Protein AF-A0A3M7S326-F1 (afdb_monomer)

Solvent-accessible surface area (backbone atoms only — not comparable to full-atom values): 6518 Å² total; per-residue (Å²): 131,87,81,74,64,90,53,65,45,74,66,58,51,52,45,54,48,52,40,50,54,38,48,54,53,30,59,77,50,69,67,67,50,64,66,53,52,51,52,36,55,51,42,53,49,50,45,53,53,48,51,52,50,38,44,51,51,46,51,51,52,41,71,65,37,79,89,46,59,65,59,41,51,49,50,57,68,71,38,82,66,67,77,67,55,64,56,49,52,53,62,58,37,66,79,59,44,71,78,56,55,70,75,64,69,80,79,78,82,126

Foldseek 3Di:
DPDDDPLCDPVLVVLVVVLVVLVVVCVVVVVPDPVSVVVNVVSVVVNVVVSVVSVVVVLVVLVPPPVCVVVNVCVPVVPPDDPPVVVVVVVVCVVPVVVPVVPPPVPPDD

Radius of gyration: 21.01 Å; Cα contacts (8 Å, |Δi|>4): 40; chains: 1; bounding box: 37×38×67 Å

Sequence (110 aa):
MRRRAPWMTPAVKVLTKNKRDLWHKNQASKWKIRSLVLEYKKCRQDVKRICRSTIRNYESELASDKKNPKRLFAYIYQAKAPLDLKNFLFSINKNYMLLQYLEFTIFYYI

Nearest PDB structures (foldseek):
  6nye-assembly1_B  TM=6.043E-01  e=1.247E+00  synthetic construct

Mean predicted aligned error: 12.68 Å

Secondary structure (DSSP, 8-state):
-PPPPTT--HHHHHHHHHHHHHHHHHHHTTT--HHHHHHHHHHHHHHHHHHHHHHHHHHHHHHH-TT-HHHHHHHHHHS---THHHHHHHHHHTTTSTTTHHHHSSSS--

Organism: Brachionus plicatilis (NCBI:txid10195)

Structure (mmCIF, N/CA/C/O backbone):
data_AF-A0A3M7S326-F1
#
_entry.id   AF-A0A3M7S326-F1
#
loop_
_atom_site.group_PDB
_atom_site.id
_atom_site.type_symbol
_atom_site.label_atom_id
_atom_site.label_alt_id
_atom_site.label_comp_id
_atom_site.label_asym_id
_atom_site.label_entity_id
_atom_site.label_seq_id
_atom_site.pdbx_PDB_ins_code
_atom_site.Cartn_x
_atom_site.Cartn_y
_atom_site.Cartn_z
_atom_site.occupancy
_atom_site.B_iso_or_equiv
_atom_site.auth_seq_id
_atom_site.auth_comp_id
_atom_site.auth_asym_id
_atom_site.auth_atom_id
_atom_site.pdbx_PDB_model_num
ATOM 1 N N . MET A 1 1 ? 6.251 -16.057 14.825 1.00 38.34 1 MET A N 1
ATOM 2 C CA . MET A 1 1 ? 5.712 -15.450 13.580 1.00 38.34 1 MET A CA 1
ATOM 3 C C . MET A 1 1 ? 5.393 -13.976 13.823 1.00 38.34 1 MET A C 1
ATOM 5 O O . MET A 1 1 ? 4.660 -13.691 14.762 1.00 38.34 1 MET A O 1
ATOM 9 N N . ARG A 1 2 ? 5.921 -13.029 13.029 1.00 48.50 2 ARG A N 1
ATOM 10 C CA . ARG A 1 2 ? 5.506 -11.612 13.133 1.00 48.50 2 ARG A CA 1
ATOM 11 C C . ARG A 1 2 ? 4.029 -11.498 12.739 1.00 48.50 2 ARG A C 1
ATOM 13 O O . ARG A 1 2 ? 3.680 -11.827 11.605 1.00 48.50 2 ARG A O 1
ATOM 20 N N . ARG A 1 3 ? 3.170 -11.058 13.667 1.00 59.69 3 ARG A N 1
ATOM 21 C CA . ARG A 1 3 ? 1.760 -10.765 13.368 1.00 59.69 3 ARG A CA 1
ATOM 22 C C . ARG A 1 3 ? 1.705 -9.657 12.316 1.00 59.69 3 ARG A C 1
ATOM 24 O O . ARG A 1 3 ? 2.436 -8.672 12.407 1.00 59.69 3 ARG A O 1
ATOM 31 N N . ARG A 1 4 ? 0.889 -9.857 11.280 1.00 67.00 4 ARG A N 1
ATOM 32 C CA . ARG A 1 4 ? 0.679 -8.849 10.234 1.00 67.00 4 ARG A CA 1
ATOM 33 C C . ARG A 1 4 ? -0.099 -7.676 10.815 1.00 67.00 4 ARG A C 1
ATOM 35 O O . ARG A 1 4 ? -0.876 -7.854 11.750 1.00 67.00 4 ARG A O 1
ATOM 42 N N . ALA A 1 5 ? 0.123 -6.494 10.250 1.00 74.81 5 ALA A N 1
ATOM 43 C CA . ALA A 1 5 ? -0.623 -5.318 10.653 1.00 74.81 5 ALA A CA 1
ATOM 44 C C . ALA A 1 5 ? -2.129 -5.547 10.399 1.00 74.81 5 ALA A C 1
ATOM 46 O O . ALA A 1 5 ? -2.472 -6.032 9.318 1.00 74.81 5 ALA A O 1
ATOM 47 N N . PRO A 1 6 ? -3.019 -5.207 11.346 1.00 79.44 6 PRO A N 1
ATOM 48 C CA . PRO A 1 6 ? -4.453 -5.483 11.220 1.00 79.44 6 PRO A CA 1
ATOM 49 C C . PRO A 1 6 ? -5.115 -4.813 10.007 1.00 79.44 6 PRO A C 1
ATOM 51 O O . PRO A 1 6 ? -6.019 -5.377 9.407 1.00 79.44 6 PRO A O 1
ATOM 54 N N . TRP A 1 7 ? -4.613 -3.644 9.600 1.00 80.12 7 TRP A N 1
ATOM 55 C CA . TRP A 1 7 ? -5.085 -2.883 8.438 1.00 80.12 7 TRP A CA 1
ATOM 56 C C . TRP A 1 7 ? -4.599 -3.439 7.087 1.00 80.12 7 TRP A C 1
ATOM 58 O O . TRP A 1 7 ? -4.938 -2.905 6.029 1.00 80.12 7 TRP A O 1
ATOM 68 N N . MET A 1 8 ? -3.759 -4.481 7.083 1.00 81.06 8 MET A N 1
ATOM 69 C CA . MET A 1 8 ? -3.150 -5.013 5.864 1.00 81.06 8 MET A CA 1
ATOM 70 C C . MET A 1 8 ? -4.122 -5.929 5.113 1.00 81.06 8 MET A C 1
ATOM 72 O O . MET A 1 8 ? -4.137 -7.147 5.296 1.00 81.06 8 MET A O 1
ATOM 76 N N . THR A 1 9 ? -4.904 -5.332 4.217 1.00 87.19 9 THR A N 1
ATOM 77 C CA . THR A 1 9 ? -5.850 -6.052 3.356 1.00 87.19 9 THR A CA 1
ATOM 78 C C . THR A 1 9 ? -5.139 -6.872 2.262 1.00 87.19 9 THR A C 1
ATOM 80 O O . THR A 1 9 ? -3.991 -6.575 1.895 1.00 87.19 9 THR A O 1
ATOM 83 N N . PRO A 1 10 ? -5.802 -7.891 1.672 1.00 88.12 10 PRO A N 1
ATOM 84 C CA . PRO A 1 10 ? -5.263 -8.629 0.527 1.00 88.12 10 PRO A CA 1
ATOM 85 C C . PRO A 1 10 ? -4.867 -7.721 -0.647 1.00 88.12 10 PRO A C 1
ATOM 87 O O . PRO A 1 10 ? -3.829 -7.941 -1.268 1.00 88.12 10 PRO A O 1
ATOM 90 N N . ALA A 1 11 ? -5.630 -6.652 -0.895 1.00 84.94 11 ALA A N 1
ATOM 91 C CA . ALA A 1 11 ? -5.334 -5.672 -1.938 1.00 84.94 11 ALA A CA 1
ATOM 92 C C . ALA A 1 11 ? -3.999 -4.945 -1.693 1.00 84.94 11 ALA A C 1
ATOM 94 O O . ALA A 1 11 ? -3.148 -4.883 -2.583 1.00 84.94 11 ALA A O 1
ATOM 95 N N . VAL A 1 12 ? -3.759 -4.469 -0.464 1.00 82.25 12 VAL A N 1
ATOM 96 C CA . VAL A 1 12 ? -2.480 -3.842 -0.075 1.00 82.25 12 VAL A CA 1
ATOM 97 C C . VAL A 1 12 ?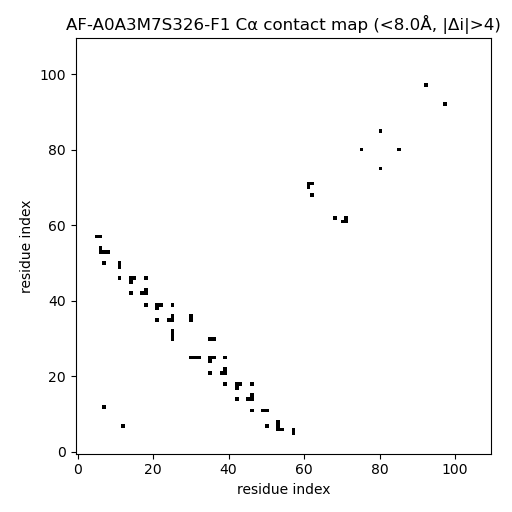 -1.315 -4.817 -0.248 1.00 82.25 12 VAL A C 1
ATOM 99 O O . VAL A 1 12 ? -0.233 -4.429 -0.702 1.00 82.25 12 VAL A O 1
ATOM 102 N N . LYS A 1 13 ? -1.529 -6.099 0.071 1.00 82.62 13 LYS A N 1
ATOM 103 C CA . LYS A 1 13 ? -0.518 -7.149 -0.100 1.00 82.62 13 LYS A CA 1
ATOM 104 C C . LYS A 1 13 ? -0.148 -7.346 -1.571 1.00 82.62 13 LYS A C 1
ATOM 106 O O . LYS A 1 13 ? 1.043 -7.361 -1.887 1.00 82.62 13 LYS A O 1
ATOM 111 N N . VAL A 1 14 ? -1.139 -7.471 -2.455 1.00 88.69 14 VAL A N 1
ATOM 112 C CA . VAL A 1 14 ? -0.917 -7.620 -3.904 1.00 88.69 14 VAL A CA 1
ATOM 113 C C . VAL A 1 14 ? -0.169 -6.408 -4.453 1.00 88.69 14 VAL A C 1
ATOM 115 O O . VAL A 1 14 ? 0.855 -6.569 -5.109 1.00 88.69 14 VAL A O 1
ATOM 118 N N . LEU A 1 15 ? -0.588 -5.194 -4.099 1.00 82.19 15 LEU A N 1
ATOM 119 C CA . LEU A 1 15 ? 0.076 -3.967 -4.549 1.00 82.19 15 LEU A CA 1
ATOM 120 C C . LEU A 1 15 ? 1.521 -3.854 -4.055 1.00 82.19 15 LEU A C 1
ATOM 122 O O . LEU A 1 15 ? 2.409 -3.444 -4.801 1.00 82.19 15 LEU A O 1
ATOM 126 N N . THR A 1 16 ? 1.782 -4.255 -2.811 1.00 80.69 16 THR A N 1
ATOM 127 C CA . THR A 1 16 ? 3.141 -4.260 -2.251 1.00 80.69 16 THR A CA 1
ATOM 128 C C . THR A 1 16 ? 4.031 -5.285 -2.956 1.00 80.69 16 THR A C 1
ATOM 130 O O . THR A 1 16 ? 5.207 -4.999 -3.199 1.00 80.69 16 THR A O 1
ATOM 133 N N . LYS A 1 17 ? 3.478 -6.451 -3.322 1.00 83.62 17 LYS A N 1
ATOM 134 C CA . LYS A 1 17 ? 4.174 -7.456 -4.136 1.00 83.62 17 LYS A CA 1
ATOM 135 C C . LYS A 1 17 ? 4.472 -6.910 -5.536 1.00 83.62 17 LYS A C 1
ATOM 137 O O . LYS A 1 17 ? 5.632 -6.882 -5.924 1.00 83.62 17 LYS A O 1
ATOM 142 N N . ASN A 1 18 ? 3.476 -6.347 -6.218 1.00 84.81 18 ASN A N 1
ATOM 143 C CA . ASN A 1 18 ? 3.639 -5.764 -7.554 1.00 84.81 18 ASN A CA 1
ATOM 144 C C . ASN A 1 18 ? 4.699 -4.654 -7.572 1.00 84.81 18 ASN A C 1
ATOM 146 O O . ASN A 1 18 ? 5.540 -4.610 -8.466 1.00 84.81 18 ASN A O 1
ATOM 150 N N . LYS A 1 19 ? 4.722 -3.787 -6.551 1.00 84.56 19 LYS A N 1
ATOM 15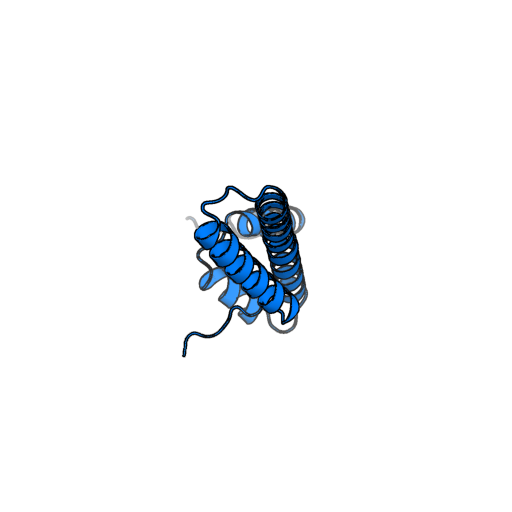1 C CA . LYS A 1 19 ? 5.762 -2.758 -6.400 1.00 84.56 19 LYS A CA 1
ATOM 152 C C . LYS A 1 19 ? 7.162 -3.369 -6.275 1.00 84.56 19 LYS A C 1
ATOM 154 O O . LYS A 1 19 ? 8.107 -2.827 -6.846 1.00 84.56 19 LYS A O 1
ATOM 159 N N . ARG A 1 20 ? 7.308 -4.453 -5.504 1.00 83.00 20 ARG A N 1
ATOM 160 C CA . ARG A 1 20 ? 8.582 -5.172 -5.343 1.00 83.00 20 ARG A CA 1
ATOM 161 C C . ARG A 1 20 ? 9.023 -5.783 -6.671 1.00 83.00 20 ARG A C 1
ATOM 163 O O . ARG A 1 20 ? 10.161 -5.573 -7.078 1.00 83.00 20 ARG A O 1
ATOM 170 N N . ASP A 1 21 ? 8.117 -6.457 -7.366 1.00 88.81 21 ASP A N 1
ATOM 171 C CA . ASP A 1 21 ? 8.406 -7.098 -8.649 1.00 88.81 21 ASP A CA 1
ATOM 172 C C . ASP A 1 21 ? 8.815 -6.052 -9.705 1.00 88.81 21 ASP A C 1
ATOM 174 O O . ASP A 1 21 ? 9.811 -6.226 -10.406 1.00 88.81 21 ASP A O 1
ATOM 178 N N . LEU A 1 22 ? 8.123 -4.906 -9.756 1.00 84.88 22 LEU A N 1
ATOM 179 C CA . LEU A 1 22 ? 8.489 -3.771 -10.614 1.00 84.88 22 LEU A CA 1
ATOM 180 C C . LEU A 1 22 ? 9.851 -3.166 -10.259 1.00 84.88 22 LEU A C 1
ATOM 182 O O . LEU A 1 22 ? 10.571 -2.722 -11.154 1.00 84.88 22 LEU A O 1
ATOM 186 N N . TRP A 1 23 ? 10.228 -3.140 -8.979 1.00 85.81 23 TRP A N 1
ATOM 187 C CA . TRP A 1 23 ? 11.559 -2.691 -8.571 1.00 85.81 23 TRP A CA 1
ATOM 188 C C . TRP A 1 23 ? 12.645 -3.637 -9.093 1.00 85.81 23 TRP A C 1
ATOM 190 O O . TRP A 1 23 ? 13.611 -3.164 -9.687 1.00 85.81 23 TRP A O 1
ATOM 200 N N . HIS A 1 24 ? 12.461 -4.955 -8.962 1.00 85.56 24 HIS A N 1
ATOM 201 C CA . HIS A 1 24 ? 13.406 -5.943 -9.497 1.00 85.56 24 HIS A CA 1
ATOM 202 C C . HIS A 1 24 ? 13.536 -5.849 -11.023 1.00 85.56 24 HIS A C 1
ATOM 204 O O . HIS A 1 24 ? 14.652 -5.848 -11.539 1.00 85.56 24 HIS A O 1
ATOM 210 N N . LYS A 1 25 ? 12.419 -5.682 -11.745 1.00 89.62 25 LYS A N 1
ATOM 211 C CA . LYS A 1 25 ? 12.432 -5.462 -13.203 1.00 89.62 25 LYS A CA 1
ATOM 212 C C . LYS A 1 25 ? 13.193 -4.189 -13.587 1.00 89.62 25 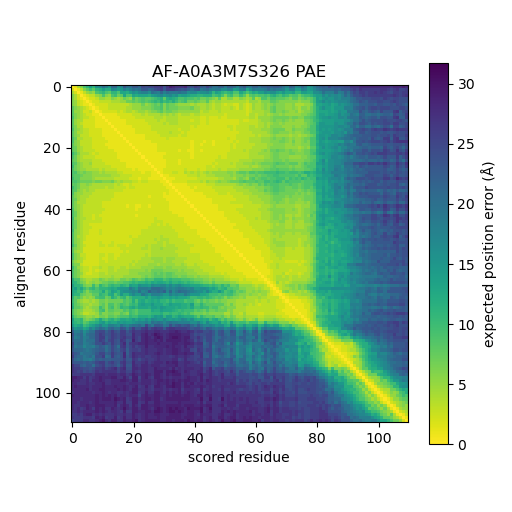LYS A C 1
ATOM 214 O O . LYS A 1 25 ? 14.028 -4.216 -14.489 1.00 89.62 25 LYS A O 1
ATOM 219 N N . ASN A 1 26 ? 12.958 -3.083 -12.877 1.00 85.50 26 ASN A N 1
ATOM 220 C CA . ASN A 1 26 ? 13.682 -1.834 -13.119 1.00 85.50 26 ASN A CA 1
ATOM 221 C C . ASN A 1 26 ? 15.184 -1.974 -12.842 1.00 85.50 26 ASN A C 1
ATOM 223 O O . ASN A 1 26 ? 15.986 -1.510 -13.652 1.00 85.50 26 ASN A O 1
ATOM 227 N N . GLN A 1 27 ? 15.563 -2.665 -11.763 1.00 85.19 27 GLN A N 1
ATOM 228 C CA . GLN A 1 27 ? 16.962 -2.967 -11.450 1.00 85.19 27 GLN A CA 1
ATOM 229 C C . GLN A 1 27 ? 17.631 -3.797 -12.550 1.00 85.19 27 GLN A C 1
ATOM 231 O O . GLN A 1 27 ? 18.690 -3.407 -13.038 1.00 85.19 27 GLN A O 1
ATOM 236 N N . ALA A 1 28 ? 16.983 -4.872 -13.010 1.00 93.56 28 ALA A N 1
ATOM 237 C CA . ALA A 1 28 ? 17.488 -5.701 -14.107 1.00 93.56 28 ALA A CA 1
ATOM 238 C C . ALA A 1 28 ? 17.697 -4.887 -15.399 1.00 93.56 28 ALA A C 1
ATOM 240 O O . ALA A 1 28 ? 18.688 -5.066 -16.102 1.00 93.56 28 ALA A O 1
ATOM 241 N N . SER A 1 29 ? 16.813 -3.922 -15.672 1.00 93.06 29 SER A N 1
ATOM 242 C CA . SER A 1 29 ? 16.928 -3.009 -16.821 1.00 93.06 29 SER A CA 1
ATOM 243 C C . SER A 1 29 ? 17.890 -1.824 -16.620 1.00 93.06 29 SER A C 1
ATOM 245 O O . SER A 1 29 ? 17.968 -0.949 -17.487 1.00 93.06 29 SER A O 1
ATOM 247 N N . LYS A 1 30 ? 18.581 -1.732 -15.472 1.00 93.56 30 LYS A N 1
ATOM 248 C CA . LYS A 1 30 ? 19.391 -0.566 -15.065 1.00 93.56 30 LYS A CA 1
ATOM 249 C C . LYS A 1 30 ? 18.633 0.765 -15.183 1.00 93.56 30 LYS A C 1
ATOM 251 O O . LYS A 1 30 ? 19.223 1.785 -15.527 1.00 93.56 30 LYS A O 1
ATOM 256 N N . TRP A 1 31 ? 17.322 0.747 -14.935 1.00 89.25 31 TRP A N 1
ATOM 257 C CA . TRP A 1 31 ? 16.428 1.910 -15.035 1.00 89.25 31 TRP A CA 1
ATOM 258 C C . TRP A 1 31 ? 16.364 2.571 -16.424 1.00 89.25 31 TRP A C 1
ATOM 260 O O . TRP A 1 31 ? 15.898 3.704 -16.541 1.00 89.25 31 TRP A O 1
ATOM 270 N N . LYS A 1 32 ? 16.801 1.882 -17.488 1.00 94.69 32 LYS A N 1
ATOM 271 C CA . LYS A 1 32 ? 16.849 2.450 -18.847 1.00 94.69 32 LYS A CA 1
ATOM 272 C C . LYS A 1 32 ? 15.503 2.405 -19.573 1.00 94.69 32 LYS A C 1
ATOM 274 O O . LYS A 1 32 ? 15.257 3.208 -20.467 1.00 94.69 32 LYS A O 1
ATOM 279 N N . ILE A 1 33 ? 14.618 1.481 -19.197 1.00 95.88 33 ILE A N 1
ATOM 280 C CA . ILE A 1 33 ? 13.321 1.300 -19.859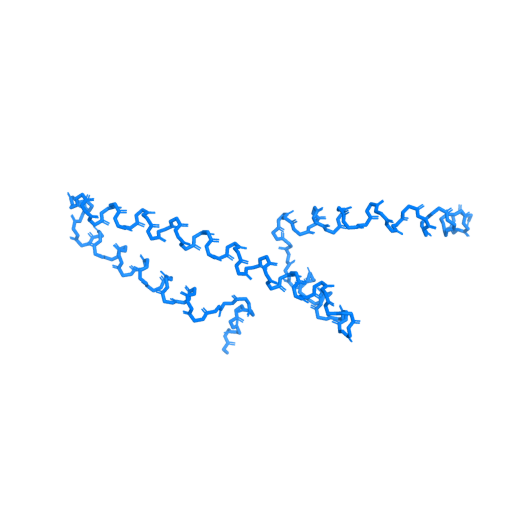 1.00 95.88 33 ILE A CA 1
ATOM 281 C C . ILE A 1 33 ? 12.295 2.267 -19.254 1.00 95.88 33 ILE A C 1
ATOM 283 O O . ILE A 1 33 ? 11.780 2.049 -18.157 1.00 95.88 33 ILE A O 1
ATOM 287 N N . ARG A 1 34 ? 11.964 3.337 -19.989 1.00 95.50 34 ARG A N 1
ATOM 288 C CA . ARG A 1 34 ? 11.080 4.418 -19.513 1.00 95.50 34 ARG A CA 1
ATOM 289 C C . ARG A 1 34 ? 9.692 3.934 -19.074 1.00 95.50 34 ARG A C 1
ATOM 291 O O . ARG A 1 34 ? 9.185 4.430 -18.069 1.00 95.50 34 ARG A O 1
ATOM 298 N N . SER A 1 35 ? 9.086 2.981 -19.786 1.00 96.69 35 SER A N 1
ATOM 299 C CA . SER A 1 35 ? 7.764 2.432 -19.439 1.00 96.69 35 SER A CA 1
ATOM 300 C C . SER A 1 35 ? 7.766 1.771 -18.057 1.00 96.69 35 SER A C 1
ATOM 302 O O . SER A 1 35 ? 6.949 2.126 -17.209 1.00 96.69 35 SER A O 1
ATOM 304 N N . LEU A 1 36 ? 8.756 0.916 -17.775 1.00 92.88 36 LEU A N 1
ATOM 305 C CA . LEU A 1 36 ? 8.921 0.261 -16.472 1.00 92.88 36 LEU A CA 1
ATOM 306 C C . LEU A 1 36 ? 9.143 1.264 -15.335 1.00 92.88 36 LEU A C 1
ATOM 308 O O . LEU A 1 36 ? 8.632 1.074 -14.225 1.00 92.88 36 LEU A O 1
ATOM 312 N N . VAL A 1 37 ? 9.876 2.349 -15.597 1.00 91.56 37 VAL A N 1
ATOM 313 C CA . VAL A 1 37 ? 10.099 3.410 -14.604 1.00 91.56 37 VAL A CA 1
ATOM 314 C C . VAL A 1 37 ? 8.788 4.127 -14.274 1.00 91.56 37 VAL A C 1
ATOM 316 O O . VAL A 1 37 ? 8.509 4.397 -13.101 1.00 91.56 37 VAL A O 1
ATOM 319 N N . LEU A 1 38 ? 7.972 4.435 -15.285 1.00 96.44 38 LEU A N 1
ATOM 320 C CA . LEU A 1 38 ? 6.669 5.079 -15.098 1.00 96.44 38 LEU A CA 1
ATOM 321 C C . LEU A 1 38 ? 5.693 4.172 -14.342 1.00 96.44 38 LEU A C 1
ATOM 323 O O . LEU A 1 38 ? 5.068 4.625 -13.379 1.00 96.44 38 LEU A O 1
ATOM 327 N N . GLU A 1 39 ? 5.620 2.891 -14.703 1.00 94.94 39 GLU A N 1
ATOM 328 C CA . GLU A 1 39 ? 4.792 1.903 -14.003 1.00 94.94 39 GLU A CA 1
ATOM 329 C C . GLU A 1 39 ? 5.182 1.770 -12.531 1.00 94.94 39 GLU A C 1
ATOM 331 O O . GLU A 1 39 ? 4.321 1.806 -11.648 1.00 94.94 39 GLU A O 1
ATOM 336 N N . TYR A 1 40 ? 6.482 1.697 -12.236 1.00 88.31 40 TYR A N 1
ATOM 337 C CA . TYR A 1 40 ? 6.963 1.660 -10.858 1.00 88.31 40 TYR A CA 1
ATOM 338 C C . TYR A 1 40 ? 6.598 2.929 -10.081 1.00 88.31 40 TYR A C 1
ATOM 340 O O . TYR A 1 40 ? 6.150 2.840 -8.933 1.00 88.31 40 TYR A O 1
ATOM 348 N N . LYS A 1 41 ? 6.748 4.116 -10.687 1.00 88.56 41 LYS A N 1
ATOM 349 C CA . LYS A 1 41 ? 6.363 5.391 -10.055 1.00 88.56 41 LYS A CA 1
ATOM 350 C C . LYS A 1 41 ? 4.869 5.426 -9.731 1.00 88.56 41 LYS A C 1
ATOM 352 O O . LYS A 1 41 ? 4.518 5.783 -8.602 1.00 88.56 41 LYS A O 1
ATOM 357 N N . LYS A 1 42 ? 4.016 5.009 -10.670 1.00 94.56 42 LYS A N 1
ATOM 358 C CA . LYS A 1 42 ? 2.562 4.912 -10.475 1.00 94.56 42 LYS A CA 1
ATOM 359 C C . LYS A 1 42 ? 2.223 3.925 -9.357 1.00 94.56 42 LYS A C 1
ATOM 361 O O . LYS A 1 42 ? 1.603 4.308 -8.368 1.00 94.56 42 LYS A O 1
ATOM 366 N N . CYS A 1 43 ? 2.753 2.704 -9.430 1.00 86.00 43 CYS A N 1
ATOM 367 C CA . CYS A 1 43 ? 2.538 1.672 -8.415 1.00 86.00 43 CYS A CA 1
ATOM 368 C C . CYS A 1 43 ? 2.997 2.129 -7.018 1.00 86.00 43 CYS A C 1
ATOM 370 O O . CYS A 1 43 ? 2.308 1.917 -6.019 1.00 86.00 43 CYS A O 1
ATOM 372 N N . ARG A 1 44 ? 4.129 2.839 -6.924 1.00 84.75 44 ARG A N 1
ATOM 373 C CA . ARG A 1 44 ? 4.612 3.428 -5.666 1.00 84.75 44 ARG A CA 1
ATOM 374 C C . ARG A 1 44 ? 3.629 4.450 -5.088 1.00 84.75 44 ARG A C 1
ATOM 376 O O . ARG A 1 44 ? 3.452 4.475 -3.868 1.00 84.75 44 ARG A O 1
ATOM 383 N N . GLN A 1 45 ? 3.032 5.298 -5.923 1.00 86.50 45 GLN A N 1
ATOM 384 C CA . GLN A 1 45 ? 2.026 6.271 -5.489 1.00 86.50 45 GLN A CA 1
ATOM 385 C C . GLN A 1 45 ? 0.730 5.583 -5.053 1.00 86.50 45 GLN A C 1
ATOM 387 O O . GLN A 1 45 ? 0.195 5.929 -3.999 1.00 86.50 45 GLN A O 1
ATOM 392 N N . ASP A 1 46 ? 0.277 4.577 -5.798 1.00 86.56 46 ASP A N 1
ATOM 393 C CA . ASP A 1 46 ? -0.938 3.824 -5.480 1.00 86.56 46 ASP A CA 1
ATOM 394 C C . ASP A 1 46 ? -0.798 3.068 -4.155 1.00 86.56 46 ASP A C 1
ATOM 396 O O . ASP A 1 46 ? -1.668 3.187 -3.295 1.00 86.56 46 ASP A O 1
ATOM 400 N N . VAL A 1 47 ? 0.342 2.405 -3.915 1.00 79.69 47 VAL A N 1
ATOM 401 C CA . VAL A 1 47 ? 0.650 1.784 -2.612 1.00 79.69 47 VAL A CA 1
ATOM 402 C C . VAL A 1 47 ? 0.568 2.818 -1.489 1.00 79.69 47 VAL A C 1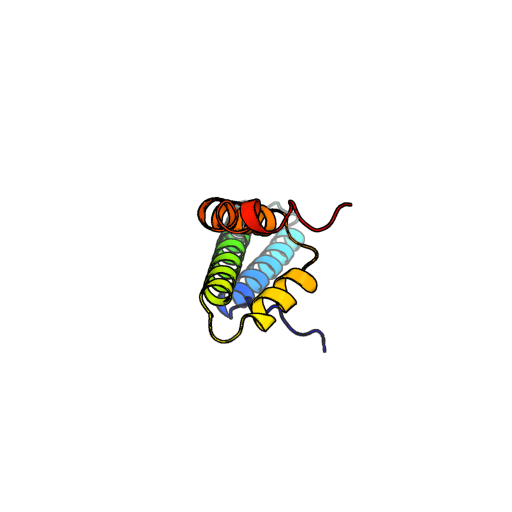
ATOM 404 O O . VAL A 1 47 ? -0.061 2.568 -0.466 1.00 79.69 47 VAL A O 1
ATOM 407 N N . LYS A 1 48 ? 1.165 4.004 -1.666 1.00 80.56 48 LYS A N 1
ATOM 408 C CA . LYS A 1 48 ? 1.129 5.063 -0.645 1.00 80.56 48 LYS A CA 1
ATOM 409 C C . LYS A 1 48 ? -0.300 5.545 -0.376 1.00 80.56 48 LYS A C 1
ATOM 411 O O . LYS A 1 48 ? -0.659 5.735 0.785 1.00 80.56 48 LYS A O 1
ATOM 416 N N . ARG A 1 49 ? -1.099 5.755 -1.426 1.00 85.88 49 ARG A N 1
ATOM 417 C CA . ARG A 1 49 ? -2.491 6.218 -1.329 1.00 85.88 49 ARG A CA 1
ATOM 418 C C . ARG A 1 49 ? -3.363 5.184 -0.620 1.00 85.88 49 ARG A C 1
ATOM 420 O O . ARG A 1 49 ? -4.045 5.523 0.343 1.00 85.88 49 ARG A O 1
ATOM 427 N N . ILE A 1 50 ? -3.283 3.931 -1.057 1.00 84.75 50 ILE A N 1
ATOM 428 C CA . ILE A 1 50 ? -4.126 2.846 -0.555 1.00 84.75 50 ILE A CA 1
ATOM 429 C C . ILE A 1 50 ? -3.743 2.493 0.876 1.00 84.75 50 ILE A C 1
ATOM 431 O O . ILE A 1 50 ? -4.636 2.443 1.709 1.00 84.75 50 ILE A O 1
ATOM 435 N N . CYS A 1 51 ? -2.449 2.375 1.208 1.00 82.19 51 CYS A N 1
ATOM 436 C CA . CYS A 1 51 ? -2.030 2.141 2.594 1.00 82.19 51 CYS A CA 1
ATOM 437 C C . CYS A 1 51 ? -2.570 3.217 3.546 1.00 82.19 51 CYS A C 1
ATOM 439 O O . CYS A 1 51 ? -3.080 2.889 4.612 1.00 82.19 51 CYS A O 1
ATOM 441 N N . ARG A 1 52 ? -2.495 4.500 3.162 1.00 83.31 52 ARG A N 1
ATOM 442 C CA . ARG A 1 52 ? -3.044 5.599 3.974 1.00 83.31 52 ARG A CA 1
ATOM 443 C C . ARG A 1 52 ? -4.552 5.473 4.162 1.00 83.31 52 ARG A C 1
ATOM 445 O O . ARG A 1 52 ? -5.027 5.646 5.276 1.00 83.31 52 ARG A O 1
ATOM 452 N N . SER A 1 53 ? -5.287 5.173 3.094 1.00 86.19 53 SER A N 1
ATOM 453 C CA . SER A 1 53 ? -6.737 4.981 3.167 1.00 86.19 53 SER A CA 1
ATOM 454 C C . SER A 1 53 ? -7.105 3.781 4.038 1.00 86.19 53 SER A C 1
ATOM 456 O O . SER A 1 53 ? -7.947 3.922 4.914 1.00 86.19 53 SER A O 1
ATOM 458 N N . THR A 1 54 ? -6.439 2.636 3.879 1.00 82.19 54 THR A N 1
ATOM 459 C CA . THR A 1 54 ? -6.726 1.439 4.685 1.00 82.19 54 THR A CA 1
ATOM 460 C C . THR A 1 54 ? -6.387 1.630 6.156 1.00 82.19 54 THR A C 1
ATOM 462 O O . THR A 1 54 ? -7.125 1.151 7.008 1.00 82.19 54 THR A O 1
ATOM 465 N N . ILE A 1 55 ? -5.300 2.348 6.462 1.00 83.25 55 ILE A N 1
ATOM 466 C CA . ILE A 1 55 ? -4.949 2.700 7.842 1.00 83.25 55 ILE A CA 1
ATOM 467 C C . ILE A 1 55 ? -6.033 3.604 8.433 1.00 83.25 55 ILE A C 1
ATOM 469 O O . ILE A 1 55 ? -6.571 3.274 9.480 1.00 83.25 55 ILE A O 1
ATOM 473 N N . ARG A 1 56 ? -6.420 4.679 7.733 1.00 85.75 56 ARG A N 1
ATOM 474 C CA . ARG A 1 56 ? -7.471 5.595 8.207 1.00 85.75 56 ARG A CA 1
ATOM 475 C C . ARG A 1 56 ? -8.814 4.903 8.411 1.00 85.75 56 ARG A C 1
ATOM 477 O O . ARG A 1 56 ? -9.467 5.154 9.413 1.00 85.75 56 ARG A O 1
ATOM 484 N N . ASN A 1 57 ? -9.217 4.028 7.491 1.00 86.44 57 ASN A N 1
ATOM 485 C CA . ASN A 1 57 ? -10.469 3.281 7.620 1.00 86.44 57 ASN A CA 1
ATOM 486 C C . ASN A 1 57 ? -10.425 2.368 8.848 1.00 86.44 57 ASN A C 1
ATOM 488 O O . ASN A 1 57 ? -11.336 2.406 9.665 1.00 86.44 57 ASN A O 1
ATOM 492 N N . TYR A 1 58 ? -9.327 1.631 9.032 1.00 85.81 58 TYR A N 1
ATOM 493 C CA . TYR A 1 58 ? -9.130 0.789 10.210 1.00 85.81 58 TYR A CA 1
ATOM 494 C C . TYR A 1 58 ? -9.132 1.598 11.518 1.00 85.81 58 TYR A C 1
ATOM 496 O O . TYR A 1 58 ? -9.729 1.187 12.509 1.00 85.81 58 TYR A O 1
ATOM 504 N N . GLU A 1 59 ? -8.494 2.767 11.531 1.00 83.75 59 GLU A N 1
ATOM 505 C CA . GLU A 1 59 ? -8.487 3.675 12.683 1.00 83.75 59 GLU A CA 1
ATOM 506 C C . GLU A 1 59 ? -9.880 4.240 12.978 1.00 83.75 59 GLU A C 1
ATOM 508 O O . GLU A 1 59 ? -10.279 4.312 14.138 1.00 83.75 59 GLU A O 1
ATOM 513 N N . SER A 1 60 ? -10.646 4.580 11.939 1.00 84.38 60 SER A N 1
ATOM 514 C CA . SER A 1 60 ? -12.032 5.037 12.058 1.00 84.38 60 SER A CA 1
ATOM 515 C C . SER A 1 60 ? -12.955 3.937 12.584 1.00 84.38 60 SER A C 1
ATOM 517 O O . SER A 1 60 ? -13.817 4.209 13.420 1.00 84.38 60 SER A O 1
ATOM 519 N N . GLU A 1 61 ? -12.776 2.698 12.126 1.00 86.69 61 GLU A N 1
ATOM 520 C CA . GLU A 1 61 ? -13.501 1.525 12.627 1.00 86.69 61 GLU A CA 1
ATOM 521 C C . GLU A 1 61 ? -13.178 1.276 14.103 1.00 86.69 61 GLU A C 1
ATOM 523 O O . GLU A 1 61 ? -14.090 1.108 14.911 1.00 86.69 61 GLU A O 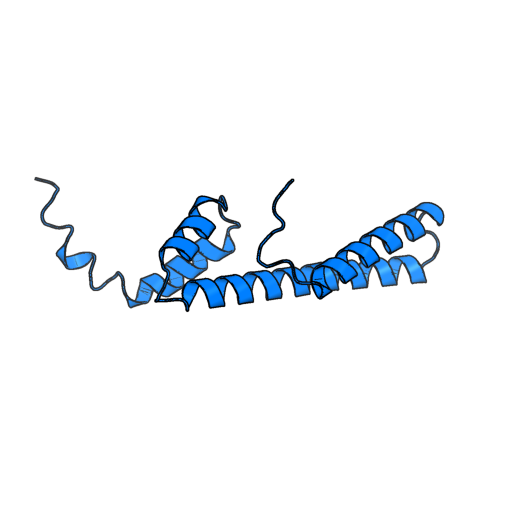1
ATOM 528 N N . LEU A 1 62 ? -11.895 1.334 14.481 1.00 84.44 62 LEU A N 1
ATOM 529 C CA . LEU A 1 62 ? -11.472 1.214 15.878 1.00 84.44 62 LEU A CA 1
ATOM 530 C C . LEU A 1 62 ? -12.042 2.322 16.767 1.00 84.44 62 LEU A C 1
ATOM 532 O O . LEU A 1 62 ? -12.435 2.045 17.896 1.00 84.44 62 LEU A O 1
ATOM 536 N N . ALA A 1 63 ? -12.067 3.565 16.285 1.00 82.06 63 ALA A N 1
ATOM 537 C CA . ALA A 1 63 ? -12.611 4.696 17.034 1.00 82.06 63 ALA A CA 1
ATOM 538 C C . ALA A 1 63 ? -14.139 4.619 17.184 1.00 82.06 63 ALA A C 1
ATOM 540 O O . ALA A 1 63 ? -14.690 5.077 18.183 1.00 82.06 63 ALA A O 1
ATOM 541 N N . SER A 1 64 ? -14.817 4.025 16.200 1.00 81.19 64 SER A N 1
ATOM 542 C CA . SER A 1 64 ? -16.273 3.851 16.195 1.00 81.19 64 SER A CA 1
ATOM 543 C C . SER A 1 64 ? -16.730 2.647 17.031 1.00 81.19 64 SER A C 1
ATOM 545 O O . SER A 1 64 ? -17.889 2.597 17.448 1.00 81.19 64 SER A O 1
ATOM 547 N N . ASP A 1 65 ? -15.839 1.689 17.314 1.00 83.00 65 ASP A N 1
ATOM 548 C CA . ASP A 1 65 ? -16.104 0.521 18.164 1.00 83.00 65 ASP A CA 1
ATOM 549 C C . ASP A 1 65 ? -16.193 0.910 19.653 1.00 83.00 65 ASP A C 1
ATOM 551 O O . ASP A 1 65 ? -15.286 0.684 20.459 1.00 83.00 65 ASP A O 1
ATOM 555 N N . LYS A 1 66 ? -17.346 1.470 20.041 1.00 77.94 66 LYS A N 1
ATOM 556 C CA . LYS A 1 66 ? -17.673 1.817 21.437 1.00 77.94 66 LYS A CA 1
ATOM 557 C C . LYS A 1 66 ? -17.752 0.598 22.363 1.00 77.94 66 LYS A C 1
ATOM 559 O O . LYS A 1 66 ? -17.718 0.762 23.580 1.00 77.94 66 LYS A O 1
ATOM 564 N N . LYS A 1 67 ? -17.871 -0.618 21.815 1.00 80.62 67 LYS A N 1
ATOM 565 C CA . LYS A 1 67 ? -17.996 -1.856 22.599 1.00 80.62 67 LYS A CA 1
ATOM 566 C C . LYS A 1 67 ? -16.645 -2.349 23.107 1.00 80.62 67 LYS A C 1
ATOM 568 O O . LYS A 1 67 ? -16.601 -3.062 24.107 1.00 80.62 67 LYS A O 1
ATOM 573 N N . ASN A 1 68 ? -15.547 -1.988 22.441 1.00 78.00 68 ASN A N 1
ATOM 574 C CA . ASN A 1 68 ? -14.217 -2.460 22.812 1.00 78.00 68 ASN A CA 1
ATOM 575 C C . ASN A 1 68 ? -13.152 -1.345 22.814 1.00 78.00 68 ASN A C 1
ATOM 577 O O . ASN A 1 68 ? -12.197 -1.381 22.029 1.00 78.00 68 ASN A O 1
ATOM 581 N N . PRO A 1 69 ? -13.239 -0.390 23.761 1.00 76.00 69 PRO A N 1
ATOM 582 C CA . PRO A 1 69 ? -12.296 0.729 23.858 1.00 76.00 69 PRO A CA 1
ATOM 583 C C . PRO A 1 69 ? -10.845 0.280 24.117 1.00 76.00 69 PRO A C 1
ATOM 585 O O . PRO A 1 69 ? -9.895 0.970 23.739 1.00 76.00 69 PRO A O 1
ATOM 588 N N . LYS A 1 70 ? -10.645 -0.916 24.695 1.00 80.56 70 LYS A N 1
ATOM 589 C CA . LYS A 1 70 ? -9.312 -1.496 24.932 1.00 80.56 70 LYS A CA 1
ATOM 590 C C . LYS A 1 70 ? -8.544 -1.745 23.632 1.00 80.56 70 LYS A C 1
ATOM 592 O O . LYS A 1 70 ? -7.318 -1.657 23.642 1.00 80.56 70 LYS A O 1
ATOM 597 N N . ARG A 1 71 ? -9.224 -2.031 22.511 1.00 79.19 71 ARG A N 1
ATOM 598 C CA . ARG A 1 71 ? -8.566 -2.241 21.205 1.00 79.19 71 ARG A CA 1
ATOM 599 C C . ARG A 1 71 ? -7.962 -0.957 20.657 1.00 79.19 71 ARG A C 1
ATOM 601 O O . ARG A 1 71 ? -6.829 -0.991 20.181 1.00 79.19 71 ARG A O 1
ATOM 608 N N . LEU A 1 72 ? -8.686 0.156 20.756 1.00 79.00 72 LEU A N 1
ATOM 609 C CA . LEU A 1 72 ? -8.171 1.467 20.370 1.00 79.00 72 LEU A CA 1
ATOM 610 C C . LEU A 1 72 ? -6.981 1.855 21.253 1.00 79.00 72 LEU A C 1
ATOM 612 O O . LEU A 1 72 ? -5.930 2.225 20.734 1.00 79.00 72 LEU A O 1
ATOM 616 N N . PHE A 1 73 ? -7.109 1.681 22.572 1.00 76.06 73 PHE A N 1
ATOM 617 C CA . PHE A 1 73 ? -6.018 1.946 23.510 1.00 76.06 73 PHE A CA 1
ATOM 618 C C . PHE A 1 73 ? -4.776 1.097 23.204 1.00 76.0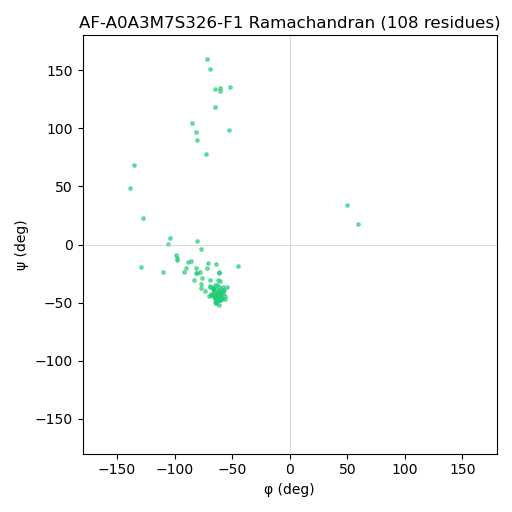6 73 PHE A C 1
ATOM 620 O O . PHE A 1 73 ? -3.676 1.630 23.095 1.00 76.06 73 PHE A O 1
ATOM 627 N N . ALA A 1 74 ? -4.943 -0.210 22.983 1.00 80.88 74 ALA A N 1
ATOM 628 C CA . ALA A 1 74 ? -3.847 -1.102 22.616 1.00 80.88 74 ALA A CA 1
ATOM 629 C C . ALA A 1 74 ? -3.199 -0.706 21.280 1.00 80.88 74 ALA A C 1
ATOM 631 O O . ALA A 1 74 ? -1.977 -0.749 21.171 1.00 80.88 74 ALA A O 1
ATOM 632 N N . TYR A 1 75 ? -3.988 -0.292 20.282 1.00 77.31 75 TYR A N 1
ATOM 633 C CA . TYR A 1 75 ? -3.463 0.195 19.005 1.00 77.31 75 TYR A CA 1
ATOM 634 C C . TYR A 1 75 ? -2.624 1.466 19.188 1.00 77.31 75 TYR A C 1
ATOM 636 O O . TYR A 1 75 ? -1.502 1.514 18.692 1.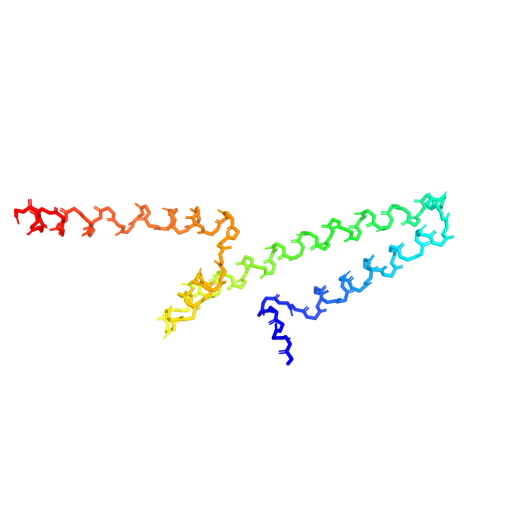00 77.31 75 TYR A O 1
ATOM 644 N N . ILE A 1 76 ? -3.111 2.445 19.957 1.00 74.75 76 ILE A N 1
ATOM 645 C CA . ILE A 1 76 ? -2.391 3.696 20.255 1.00 74.75 76 ILE A CA 1
ATOM 646 C C . ILE A 1 76 ? -1.138 3.439 21.101 1.00 74.75 76 ILE A C 1
ATOM 648 O O . ILE A 1 76 ? -0.116 4.081 20.895 1.00 74.75 76 ILE A O 1
ATOM 652 N N . TYR A 1 77 ? -1.197 2.511 22.055 1.00 72.06 77 TYR A N 1
ATOM 653 C CA . TYR A 1 77 ? -0.081 2.228 22.956 1.00 72.06 77 TYR A CA 1
ATOM 654 C C . TYR A 1 77 ? 1.015 1.388 22.278 1.00 72.06 77 TYR A C 1
ATOM 656 O O . TYR A 1 77 ? 2.204 1.618 22.490 1.00 72.06 77 TYR A O 1
ATOM 664 N N . GLN A 1 78 ? 0.633 0.430 21.422 1.00 66.81 78 GLN A N 1
ATOM 665 C CA . GLN A 1 78 ? 1.579 -0.378 20.639 1.00 66.81 78 GLN A CA 1
ATOM 666 C C . GLN A 1 78 ? 2.154 0.393 19.446 1.00 66.81 78 GLN A C 1
ATOM 668 O O . GLN A 1 78 ? 3.318 0.198 19.087 1.00 66.81 78 GLN A O 1
ATOM 673 N N . ALA A 1 79 ? 1.369 1.275 18.827 1.00 58.59 79 ALA A N 1
ATOM 674 C CA . ALA A 1 79 ? 1.870 2.209 17.835 1.00 58.59 79 ALA A CA 1
ATOM 675 C C . ALA A 1 79 ? 2.497 3.406 18.559 1.00 58.59 79 ALA A C 1
ATOM 677 O O . ALA A 1 79 ? 1.800 4.352 18.897 1.00 58.59 79 ALA A O 1
ATOM 678 N N . LYS A 1 80 ? 3.825 3.439 18.749 1.00 50.81 80 LYS A N 1
ATOM 679 C CA . LYS A 1 80 ? 4.529 4.726 18.938 1.00 50.81 80 LYS A CA 1
ATOM 680 C C . LYS A 1 80 ? 4.135 5.626 17.754 1.00 50.81 80 LYS A C 1
ATOM 682 O O . LYS A 1 80 ? 4.616 5.412 16.646 1.00 50.81 80 LYS A O 1
ATOM 687 N N . ALA A 1 81 ? 3.165 6.512 17.977 1.00 44.06 81 ALA A N 1
ATOM 688 C CA . ALA A 1 81 ? 2.245 7.001 16.952 1.00 44.06 81 ALA A CA 1
ATOM 689 C C . ALA A 1 81 ? 2.938 7.534 15.681 1.00 44.06 81 ALA A C 1
ATOM 691 O O . ALA A 1 81 ? 3.857 8.348 15.802 1.00 44.06 81 ALA A O 1
ATOM 692 N N . PRO A 1 82 ? 2.471 7.195 14.461 1.00 46.50 82 PRO A N 1
ATOM 693 C CA . PRO A 1 82 ? 2.668 8.103 13.340 1.00 46.50 82 PRO A CA 1
ATOM 694 C C . PRO A 1 82 ? 1.873 9.384 13.645 1.00 46.50 82 PRO A C 1
ATOM 696 O O . PRO A 1 82 ? 0.728 9.312 14.089 1.00 46.50 82 PRO A O 1
ATOM 699 N N . LEU A 1 83 ? 2.501 10.547 13.447 1.00 50.00 83 LEU A N 1
ATOM 700 C CA . LEU A 1 83 ? 2.048 11.890 13.850 1.00 50.00 83 LEU A CA 1
ATOM 701 C C . LEU A 1 83 ? 0.563 12.247 13.576 1.00 50.00 83 LEU A C 1
ATOM 703 O O . LEU A 1 83 ? 0.052 13.173 14.195 1.00 50.00 83 LEU A O 1
ATOM 707 N N . ASP A 1 84 ? -0.145 11.535 12.699 1.00 53.91 84 ASP A N 1
ATOM 708 C CA . ASP A 1 84 ? -1.505 11.880 12.263 1.00 53.91 84 ASP A CA 1
ATOM 709 C C . ASP A 1 84 ? -2.611 11.554 13.290 1.00 53.91 84 ASP A C 1
ATOM 711 O O . ASP A 1 84 ? -3.616 12.262 13.348 1.00 53.91 84 ASP A O 1
ATOM 715 N N . LEU A 1 85 ? -2.443 10.541 14.149 1.00 49.53 85 LEU A N 1
ATOM 716 C CA . LEU A 1 85 ? -3.511 10.108 15.071 1.00 49.53 85 LEU A CA 1
ATOM 717 C C . LEU A 1 85 ? -3.589 10.944 16.354 1.00 49.53 85 LEU A C 1
ATOM 719 O O . LEU A 1 85 ? -4.675 11.158 16.889 1.00 49.53 85 LEU A O 1
ATOM 723 N N . LYS A 1 86 ? -2.452 11.483 16.820 1.00 50.06 86 LYS A N 1
ATOM 724 C CA . LYS A 1 86 ? -2.430 12.451 17.930 1.00 50.06 86 LYS A CA 1
ATOM 725 C C . LYS A 1 86 ? -3.226 13.709 17.572 1.00 50.06 86 LYS A C 1
ATOM 727 O O . LYS A 1 86 ? -4.014 14.173 18.387 1.00 50.06 86 LYS A O 1
ATOM 732 N N . ASN A 1 87 ? -3.085 14.195 16.339 1.00 45.12 87 ASN A N 1
ATOM 733 C CA . ASN A 1 87 ? -3.820 15.357 15.837 1.00 45.12 87 ASN A CA 1
ATOM 734 C C . ASN A 1 87 ? -5.319 15.061 15.647 1.00 45.12 87 ASN A C 1
ATOM 736 O O . ASN A 1 87 ? -6.151 15.914 15.943 1.00 45.12 87 ASN A O 1
ATOM 740 N N . PHE A 1 88 ? -5.678 13.843 15.224 1.00 46.44 88 PHE A N 1
ATOM 741 C CA . PHE A 1 88 ? -7.078 13.413 15.121 1.00 46.44 88 PHE A CA 1
ATOM 742 C C . PHE A 1 88 ? -7.754 13.279 16.495 1.00 46.44 88 PHE A C 1
ATOM 744 O O . PHE A 1 88 ? -8.851 13.795 16.689 1.00 46.44 88 PHE A O 1
ATOM 751 N N . LEU A 1 89 ? -7.081 12.684 17.487 1.00 48.72 89 LEU A N 1
ATOM 752 C CA . LEU A 1 89 ? -7.584 12.616 18.866 1.00 48.72 89 LEU A CA 1
ATOM 753 C C . LEU A 1 89 ? -7.690 14.005 19.510 1.00 48.72 89 LEU A C 1
ATOM 755 O O . LEU A 1 89 ? -8.639 14.255 20.244 1.00 48.72 89 LEU A O 1
ATOM 759 N N . PHE A 1 90 ? -6.779 14.931 19.197 1.00 48.09 90 PHE A N 1
ATOM 760 C CA . PHE A 1 90 ? -6.871 16.332 19.628 1.00 48.09 90 PHE A CA 1
ATOM 761 C C . PHE A 1 90 ? -8.065 17.059 18.979 1.00 48.09 90 PHE A C 1
ATOM 763 O O . PHE A 1 90 ? -8.755 17.834 19.637 1.00 48.09 90 PHE A O 1
ATOM 770 N N . SER A 1 91 ? -8.362 16.756 17.709 1.00 42.12 91 SER A N 1
ATOM 771 C CA . SER A 1 91 ? -9.534 17.271 16.986 1.00 42.12 91 SER A CA 1
ATOM 772 C C . SER A 1 91 ? -10.858 16.712 17.511 1.00 42.12 91 SER A C 1
ATOM 774 O O . SER A 1 91 ? -11.844 17.443 17.539 1.00 42.12 91 SER A O 1
ATOM 776 N N . ILE A 1 92 ? -10.898 15.442 17.926 1.00 44.28 92 ILE A N 1
ATOM 777 C CA . ILE A 1 92 ? -12.089 14.831 18.537 1.00 44.28 92 ILE A CA 1
ATOM 778 C C . ILE A 1 92 ? -12.279 15.348 19.972 1.00 44.28 92 ILE A C 1
ATOM 780 O O . ILE A 1 92 ? -13.398 15.673 20.366 1.00 44.28 92 ILE A O 1
ATOM 784 N N . ASN A 1 93 ? -11.193 15.502 20.740 1.00 42.06 93 ASN A N 1
ATOM 785 C CA . ASN A 1 93 ? -11.252 15.976 22.126 1.00 42.06 93 ASN A CA 1
ATOM 786 C C . ASN A 1 93 ? -11.588 17.464 22.270 1.00 42.06 93 ASN A C 1
ATOM 788 O O . ASN A 1 93 ? -12.083 17.855 23.325 1.00 42.06 93 ASN A O 1
ATOM 792 N N . LYS A 1 94 ? -11.406 18.296 21.236 1.00 39.50 94 LYS A N 1
ATOM 793 C CA . LYS A 1 94 ? -11.758 19.726 21.309 1.00 39.50 94 LYS A CA 1
ATOM 794 C C . LYS A 1 94 ? -13.253 19.976 21.571 1.00 39.50 94 LYS A C 1
ATOM 796 O O . LYS A 1 94 ? -13.584 21.002 22.149 1.00 39.50 94 LYS A O 1
ATOM 801 N N . ASN A 1 95 ? -14.127 19.028 21.212 1.00 38.66 95 ASN A N 1
ATOM 802 C CA . ASN A 1 95 ? -15.578 19.138 21.411 1.00 38.66 95 ASN A CA 1
ATOM 803 C C . ASN A 1 95 ? -16.119 18.415 22.658 1.00 38.66 95 ASN A C 1
ATOM 805 O O . ASN A 1 95 ? -17.277 18.618 22.996 1.00 38.66 95 ASN A O 1
ATOM 809 N N . TYR A 1 96 ? -15.314 17.608 23.361 1.00 37.06 96 TYR A N 1
ATOM 810 C CA . TYR A 1 96 ? -15.791 16.851 24.534 1.00 37.06 96 TYR A CA 1
ATOM 811 C C . TYR A 1 96 ? -14.929 17.009 25.797 1.00 37.06 96 TYR A C 1
ATOM 813 O O . TYR A 1 96 ? -15.437 16.790 26.892 1.00 37.06 96 TYR A O 1
ATOM 821 N N . MET A 1 97 ? -13.665 17.443 25.701 1.00 36.84 97 MET A N 1
ATOM 822 C CA . MET A 1 97 ? -12.804 17.605 26.885 1.00 36.84 97 MET A CA 1
ATOM 823 C C . MET A 1 97 ? -12.865 18.988 27.539 1.00 36.84 97 MET A C 1
ATOM 825 O O . MET A 1 97 ? -12.542 19.085 28.719 1.00 36.84 97 MET A O 1
ATOM 829 N N . LEU A 1 98 ? -13.320 20.041 26.848 1.00 40.50 98 LEU A N 1
ATOM 830 C CA . LEU A 1 98 ? -13.468 21.365 27.477 1.00 40.50 98 LEU A CA 1
ATOM 831 C C . LEU A 1 98 ? -14.623 21.433 28.493 1.00 40.50 98 LEU A C 1
ATOM 833 O O . LEU A 1 98 ? -14.627 22.335 29.319 1.00 40.50 98 LEU A O 1
ATOM 837 N N . LEU A 1 99 ? -15.551 20.468 28.487 1.00 38.38 99 LEU A N 1
ATOM 838 C CA . LEU A 1 99 ? -16.656 20.410 29.453 1.00 38.38 99 LEU A CA 1
ATOM 839 C C . LEU A 1 99 ? -16.409 19.462 30.638 1.00 38.38 99 LEU A C 1
ATOM 841 O O . LEU A 1 99 ? -17.121 19.563 31.624 1.00 38.38 99 LEU A O 1
ATOM 845 N N . GLN A 1 100 ? -15.401 18.580 30.590 1.00 39.91 100 GLN A N 1
ATOM 846 C CA . GLN A 1 100 ? -15.090 17.670 31.711 1.00 39.91 100 GLN A CA 1
ATOM 847 C C . GLN A 1 100 ? -13.774 17.994 32.434 1.00 39.91 100 GLN A C 1
ATOM 849 O O . GLN A 1 100 ? -13.640 17.678 33.612 1.00 39.91 100 GLN A O 1
ATOM 854 N N . TYR A 1 101 ? -12.816 18.670 31.785 1.00 36.72 101 TYR A N 1
ATOM 855 C CA . TYR A 1 101 ? -11.552 19.056 32.436 1.00 36.72 101 TYR A CA 1
ATOM 856 C C . TYR A 1 101 ? -11.613 20.382 33.211 1.00 36.72 101 TYR A C 1
ATOM 858 O O . TYR A 1 101 ? -10.731 20.643 34.028 1.00 36.72 101 TYR A O 1
ATOM 866 N N . LEU A 1 102 ? -12.646 21.208 33.011 1.00 35.09 102 LEU A N 1
ATOM 867 C CA . LEU A 1 102 ? -12.831 22.437 33.793 1.00 35.09 102 LEU A CA 1
ATOM 868 C C . LEU A 1 102 ? -13.403 22.176 35.198 1.00 35.09 102 LEU A C 1
ATOM 870 O O . LEU A 1 102 ? -13.127 22.956 36.101 1.00 35.09 102 LEU A O 1
ATOM 874 N N . GLU A 1 103 ? -14.101 21.057 35.422 1.00 34.34 103 GLU A N 1
ATOM 875 C CA . GLU A 1 103 ? -14.648 20.723 36.750 1.00 34.34 103 GLU A CA 1
ATOM 876 C C . GLU A 1 103 ? -13.704 19.869 37.614 1.00 34.34 103 GLU A C 1
ATOM 878 O O . GLU A 1 103 ? -13.772 19.932 38.838 1.00 34.34 103 GLU A O 1
ATOM 883 N N . PHE A 1 104 ? -12.772 19.113 37.019 1.00 34.41 104 PHE A N 1
ATOM 884 C CA . PHE A 1 104 ? -11.946 18.155 37.774 1.00 34.41 104 PHE A CA 1
ATOM 885 C C . PHE A 1 104 ? -10.550 18.648 38.184 1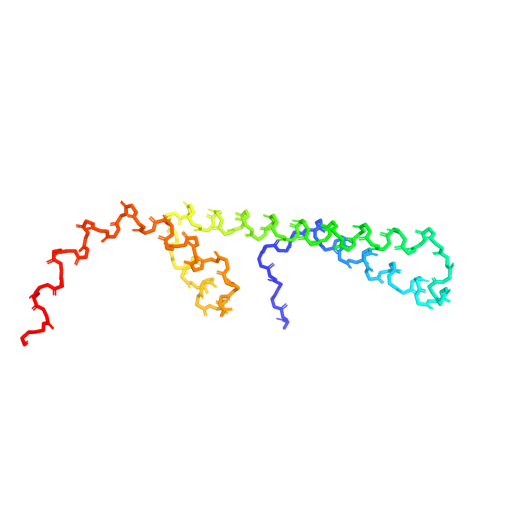.00 34.41 104 PHE A C 1
ATOM 887 O O . PHE A 1 104 ? -9.902 18.004 39.007 1.00 34.41 104 PHE A O 1
ATOM 894 N N . THR A 1 105 ? -10.074 19.784 37.664 1.00 36.19 105 THR A N 1
ATOM 895 C CA . THR A 1 105 ? -8.675 20.220 37.878 1.00 36.19 105 THR A CA 1
ATOM 896 C C . THR A 1 105 ? -8.500 21.350 38.905 1.00 36.19 105 THR A C 1
ATOM 898 O O . THR A 1 105 ? -7.380 21.808 39.102 1.00 36.19 105 THR A O 1
ATOM 901 N N . ILE A 1 106 ? -9.567 21.776 39.598 1.00 40.00 106 ILE A N 1
ATOM 902 C CA . ILE A 1 106 ? -9.479 22.739 40.720 1.00 40.00 106 ILE A CA 1
ATOM 903 C C . ILE A 1 106 ? -9.231 22.038 42.075 1.00 40.00 106 ILE A C 1
ATOM 905 O O . ILE A 1 106 ? -8.795 22.680 43.021 1.00 40.00 106 ILE A O 1
ATOM 909 N N . PHE A 1 107 ? -9.412 20.715 42.185 1.00 36.22 107 PHE A N 1
ATOM 910 C CA . PHE A 1 107 ? -9.439 20.033 43.491 1.00 36.22 107 PHE A CA 1
ATOM 911 C C . PHE A 1 107 ? -8.212 19.191 43.881 1.00 36.22 107 PHE A C 1
ATOM 913 O O . PHE A 1 107 ? -8.216 18.632 44.971 1.00 36.22 107 PHE A O 1
ATOM 920 N N . TYR A 1 108 ? -7.164 19.090 43.056 1.00 33.47 108 TYR A N 1
ATOM 921 C CA . TYR A 1 108 ? -6.049 18.159 43.335 1.00 33.47 108 TYR A CA 1
ATOM 922 C C . TYR A 1 108 ? -4.638 18.764 43.318 1.00 33.47 108 TYR A C 1
ATOM 924 O O . TYR A 1 108 ? -3.662 18.038 43.145 1.00 33.47 108 TYR A O 1
ATOM 932 N N . TYR A 1 109 ? -4.521 20.077 43.529 1.00 34.69 109 TYR A N 1
ATOM 933 C CA . TYR A 1 109 ? -3.235 20.743 43.784 1.00 34.69 109 TYR A CA 1
ATOM 934 C C . TYR A 1 109 ? -3.338 21.813 44.896 1.00 34.69 109 TYR A C 1
ATOM 936 O O . TYR A 1 109 ? -2.870 22.939 44.729 1.00 34.69 109 TYR A O 1
ATOM 944 N N . ILE A 1 110 ? -3.953 21.442 46.029 1.00 38.69 110 ILE A N 1
ATOM 945 C CA . ILE A 1 110 ? -3.472 21.839 47.370 1.00 38.69 110 ILE A CA 1
ATOM 946 C C . ILE A 1 110 ? -2.666 20.655 47.898 1.00 38.69 110 ILE A C 1
ATOM 948 O O . ILE A 1 110 ? -3.162 19.517 47.725 1.00 38.69 110 ILE A O 1
#

pLDDT: mean 71.2, std 20.45, range [33.47, 96.69]